Protein AF-A0A7C4T4N3-F1 (afdb_monomer_lite)

Secondary structure (DSSP, 8-state):
-EEEEEHHHHHHHSTT-EEEEEEEEEE--TT-TT--TT-EEEEEEEETTEEEEEEEEEETT-EEEEEEE--TT--EEEEEEEE----EETTEE--SS---EEEEEEEEEE--

Structure (mmCIF, N/CA/C/O backbone):
data_AF-A0A7C4T4N3-F1
#
_entry.id   AF-A0A7C4T4N3-F1
#
loop_
_atom_site.group_PDB
_atom_site.id
_atom_site.type_symbol
_atom_site.label_atom_id
_atom_site.label_alt_id
_atom_site.label_comp_id
_atom_site.label_asym_id
_atom_site.label_entity_id
_atom_site.label_seq_id
_atom_site.pdbx_PDB_ins_code
_atom_site.Cartn_x
_atom_site.Cartn_y
_atom_site.Cartn_z
_atom_site.occupancy
_atom_site.B_iso_or_equiv
_atom_site.auth_seq_id
_atom_site.auth_comp_id
_atom_site.auth_asym_id
_atom_site.auth_atom_id
_atom_site.pdbx_PDB_model_num
ATOM 1 N N . MET A 1 1 ? 8.071 -6.103 -0.977 1.00 86.88 1 MET A N 1
ATOM 2 C CA . MET A 1 1 ? 8.041 -5.743 0.465 1.00 86.88 1 MET A CA 1
ATOM 3 C C . MET A 1 1 ? 6.638 -5.291 0.852 1.00 86.88 1 MET A C 1
ATOM 5 O O . MET A 1 1 ? 5.881 -4.928 -0.039 1.00 86.88 1 MET A O 1
ATOM 9 N N . GLY A 1 2 ? 6.275 -5.293 2.137 1.00 92.62 2 GLY A N 1
ATOM 10 C CA . GLY A 1 2 ? 4.966 -4.794 2.567 1.00 92.62 2 GLY A CA 1
ATOM 11 C C . GLY A 1 2 ? 4.927 -4.328 4.021 1.00 92.62 2 GLY A C 1
ATOM 12 O O . GLY A 1 2 ? 5.738 -4.759 4.837 1.00 92.62 2 GLY A O 1
ATOM 13 N N . LEU A 1 3 ? 3.971 -3.450 4.315 1.00 95.94 3 LEU A N 1
ATOM 14 C CA . LEU A 1 3 ? 3.652 -2.907 5.632 1.00 95.94 3 LEU A CA 1
ATOM 15 C C . LEU A 1 3 ? 2.189 -3.228 5.940 1.00 95.94 3 LEU A C 1
ATOM 17 O O . LEU A 1 3 ? 1.319 -2.956 5.118 1.00 95.94 3 LEU A O 1
ATOM 21 N N . THR A 1 4 ? 1.914 -3.777 7.122 1.00 98.06 4 THR A N 1
ATOM 22 C CA . THR A 1 4 ? 0.542 -4.000 7.602 1.00 98.06 4 THR A CA 1
ATOM 23 C C . THR A 1 4 ? 0.296 -3.187 8.863 1.00 98.06 4 THR A C 1
ATOM 25 O O . THR A 1 4 ? 1.087 -3.242 9.801 1.00 98.06 4 THR A O 1
ATOM 28 N N . ILE A 1 5 ? -0.805 -2.442 8.870 1.00 97.75 5 ILE A N 1
ATOM 29 C CA . ILE A 1 5 ? -1.245 -1.583 9.966 1.00 97.75 5 ILE A CA 1
ATOM 30 C C . ILE A 1 5 ? -2.441 -2.251 10.643 1.00 97.75 5 ILE A C 1
ATOM 32 O O . ILE A 1 5 ? -3.428 -2.569 9.978 1.00 97.75 5 ILE A O 1
ATOM 36 N N . ASP A 1 6 ? -2.363 -2.441 11.962 1.00 97.69 6 ASP A N 1
ATOM 37 C CA . ASP A 1 6 ? -3.511 -2.838 12.783 1.00 97.69 6 ASP A CA 1
ATOM 38 C C . ASP A 1 6 ? -4.385 -1.604 13.060 1.00 97.69 6 ASP A C 1
ATOM 40 O O . ASP A 1 6 ? -4.045 -0.734 13.866 1.00 97.69 6 ASP A O 1
ATOM 44 N N . LEU A 1 7 ? -5.520 -1.519 12.370 1.00 96.94 7 LEU A N 1
ATOM 45 C CA . LEU A 1 7 ? -6.471 -0.414 12.473 1.00 96.94 7 LEU A CA 1
ATOM 46 C C . LEU A 1 7 ? -7.154 -0.368 13.843 1.00 96.94 7 LEU A C 1
ATOM 48 O O . LEU A 1 7 ? -7.520 0.714 14.298 1.00 96.94 7 LEU A O 1
ATOM 52 N N . ASN A 1 8 ? -7.291 -1.500 14.539 1.00 95.25 8 ASN A N 1
ATOM 53 C CA . ASN A 1 8 ? -7.824 -1.503 15.901 1.00 95.25 8 ASN A CA 1
ATOM 54 C C . ASN A 1 8 ? -6.823 -0.900 16.881 1.00 95.25 8 ASN A C 1
ATOM 56 O O . ASN A 1 8 ? -7.226 -0.143 17.760 1.00 95.25 8 ASN A O 1
ATOM 60 N N . ALA A 1 9 ? -5.527 -1.168 16.707 1.00 95.56 9 ALA A N 1
ATOM 61 C CA . ALA A 1 9 ? -4.501 -0.494 17.495 1.00 95.56 9 ALA A CA 1
ATOM 62 C C . AL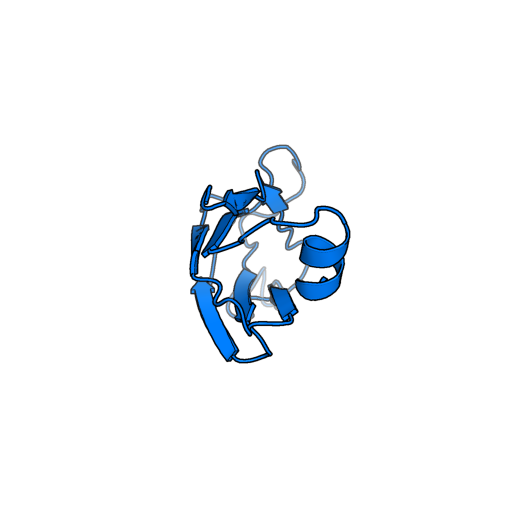A A 1 9 ? -4.563 1.030 17.292 1.00 95.56 9 ALA A C 1
ATOM 64 O O . ALA A 1 9 ? -4.547 1.768 18.274 1.00 95.56 9 ALA A O 1
ATOM 65 N N . VAL A 1 10 ? -4.735 1.503 16.050 1.00 93.06 10 VAL A N 1
ATOM 66 C CA . VAL A 1 10 ? -4.906 2.940 15.754 1.00 93.06 10 VAL A CA 1
ATOM 67 C C . VAL A 1 10 ? -6.161 3.513 16.425 1.00 93.06 10 VAL A C 1
ATOM 69 O O . VAL A 1 10 ? -6.073 4.534 17.103 1.00 93.06 10 VAL A O 1
ATOM 72 N N . ARG A 1 11 ? -7.318 2.849 16.299 1.00 92.81 11 ARG A N 1
ATOM 73 C CA . ARG A 1 11 ? -8.577 3.269 16.949 1.00 92.81 11 ARG A CA 1
ATOM 74 C C . ARG A 1 11 ? -8.449 3.338 18.474 1.00 92.81 11 ARG A C 1
ATOM 76 O O . ARG A 1 11 ? -8.986 4.248 19.093 1.00 92.81 11 ARG A O 1
ATOM 83 N N . ASN A 1 12 ? -7.709 2.410 19.077 1.00 93.19 12 ASN A N 1
ATOM 84 C CA . ASN A 1 12 ? -7.517 2.358 20.527 1.00 93.19 12 ASN A CA 1
ATOM 85 C C . ASN A 1 12 ? -6.593 3.462 21.062 1.00 93.19 12 ASN A C 1
ATOM 87 O O . ASN A 1 12 ? -6.676 3.789 22.244 1.00 93.19 12 ASN A O 1
ATOM 91 N N . LEU A 1 13 ? -5.730 4.047 20.223 1.00 91.69 13 LEU A N 1
ATOM 92 C CA . LEU A 1 13 ? -4.875 5.170 20.625 1.00 91.69 13 LEU A CA 1
ATOM 93 C C . LEU A 1 13 ? -5.665 6.472 20.809 1.00 91.69 13 LEU A C 1
ATOM 95 O O . LEU A 1 13 ? -5.255 7.321 21.598 1.00 91.69 13 LEU A O 1
ATOM 99 N N . VAL A 1 14 ? -6.787 6.635 20.100 1.00 86.75 14 VAL A N 1
ATOM 100 C CA . VAL A 1 14 ? -7.617 7.845 20.150 1.00 86.75 14 VAL A CA 1
ATOM 101 C C . VAL A 1 14 ? -9.092 7.444 20.287 1.00 86.75 14 VAL A C 1
ATOM 103 O O . VAL A 1 14 ? -9.770 7.219 19.284 1.00 86.75 14 VAL A O 1
ATOM 106 N N . PRO A 1 15 ? -9.622 7.344 21.519 1.00 83.06 15 PRO A N 1
ATOM 107 C CA . PRO A 1 15 ? -11.023 7.001 21.746 1.00 83.06 15 PRO A CA 1
ATOM 108 C C . PRO A 1 15 ? -11.979 7.948 21.006 1.00 83.06 15 PRO A C 1
ATOM 110 O O . PRO A 1 15 ? -11.828 9.166 21.062 1.00 83.06 15 PRO A O 1
ATOM 113 N N . GLY A 1 16 ? -12.970 7.384 20.312 1.00 83.25 16 GLY A N 1
ATOM 114 C CA . GLY A 1 16 ? -13.921 8.140 19.486 1.00 83.25 16 GLY A CA 1
ATOM 115 C C . GLY A 1 16 ? -13.451 8.421 18.053 1.00 83.25 16 GLY A C 1
ATOM 116 O O . GLY A 1 16 ? -14.239 8.916 17.250 1.00 83.25 16 GLY A O 1
ATOM 117 N N . LEU A 1 17 ? -12.210 8.066 17.696 1.00 87.75 17 LEU A N 1
ATOM 118 C CA . LEU A 1 17 ? -11.702 8.164 16.329 1.00 87.75 17 LEU A CA 1
ATOM 119 C C . LEU A 1 17 ? -12.461 7.216 15.389 1.00 87.75 17 LEU A C 1
ATOM 121 O O . LEU A 1 17 ? -12.421 5.994 15.555 1.00 87.75 17 LEU A O 1
ATOM 125 N N . ARG A 1 18 ? -13.096 7.769 14.351 1.00 92.38 18 ARG A N 1
ATOM 126 C CA . ARG A 1 18 ? -13.736 6.993 13.278 1.00 92.38 18 ARG A CA 1
ATOM 127 C C . ARG A 1 18 ? -12.970 7.164 11.971 1.00 92.38 18 ARG A C 1
ATOM 129 O O . ARG A 1 18 ? -13.110 8.171 11.284 1.00 92.38 18 ARG A O 1
ATOM 136 N N . ILE A 1 19 ? -12.159 6.161 11.641 1.00 95.38 19 ILE A N 1
ATOM 137 C CA . ILE A 1 19 ? -11.453 6.058 10.357 1.00 95.38 19 ILE A CA 1
ATOM 138 C C . ILE A 1 19 ? -12.453 5.593 9.294 1.00 95.38 19 ILE A C 1
ATOM 140 O O . ILE A 1 19 ? -13.079 4.553 9.485 1.00 95.38 19 ILE A O 1
ATOM 144 N N . HIS A 1 20 ? -12.577 6.323 8.183 1.00 96.56 20 HIS A N 1
ATOM 145 C CA . HIS A 1 20 ? -13.453 5.936 7.062 1.00 96.56 20 HIS A CA 1
ATOM 146 C C . HIS A 1 20 ? -12.713 5.737 5.737 1.00 96.56 20 HIS A C 1
ATOM 148 O O . HIS A 1 20 ? -13.271 5.194 4.781 1.00 96.56 20 HIS A O 1
ATOM 154 N N . SER A 1 21 ? -11.469 6.202 5.640 1.00 97.81 21 SER A N 1
ATOM 155 C CA . SER A 1 21 ? -10.661 6.033 4.437 1.00 97.81 21 SER A CA 1
ATOM 156 C C . SER A 1 21 ? -9.173 6.084 4.746 1.00 97.81 21 SER A C 1
ATOM 158 O O . SER A 1 21 ? -8.755 6.551 5.806 1.00 97.81 21 SER A O 1
ATOM 160 N N . PHE A 1 22 ? -8.381 5.596 3.802 1.00 98.38 22 PHE A N 1
ATOM 161 C CA . PHE A 1 22 ? -6.943 5.785 3.760 1.00 98.38 22 PHE A CA 1
ATOM 162 C C . PHE A 1 22 ? -6.547 6.356 2.400 1.00 98.38 22 PHE A C 1
ATOM 164 O O . PHE A 1 22 ? -7.044 5.894 1.366 1.00 98.38 22 PHE A O 1
ATOM 171 N N . THR A 1 23 ? -5.641 7.330 2.416 1.00 98.50 23 THR A N 1
ATOM 172 C CA . THR A 1 23 ? -5.068 7.950 1.221 1.00 98.50 23 THR A CA 1
ATOM 173 C C . THR A 1 23 ? -3.551 7.978 1.287 1.00 98.50 23 THR A C 1
ATOM 175 O O . THR A 1 23 ? -2.980 8.122 2.366 1.00 98.50 23 THR A O 1
ATOM 178 N N . ALA A 1 24 ? -2.904 7.858 0.134 1.00 97.94 24 ALA A N 1
ATOM 179 C CA . ALA A 1 24 ? -1.469 8.065 -0.035 1.00 97.94 24 ALA A CA 1
ATOM 180 C C . ALA A 1 24 ? -1.161 8.297 -1.519 1.00 97.94 24 ALA A C 1
ATOM 182 O O . ALA A 1 24 ? -1.985 7.990 -2.378 1.00 97.94 24 ALA A O 1
ATOM 183 N N . TYR A 1 25 ? 0.052 8.743 -1.825 1.00 97.06 25 TYR A N 1
ATOM 184 C CA . TYR A 1 25 ? 0.592 8.720 -3.181 1.00 97.06 25 TYR A CA 1
ATOM 185 C C . TYR A 1 25 ? 1.737 7.713 -3.258 1.00 97.06 25 TYR A C 1
ATOM 187 O O . TYR A 1 25 ? 2.710 7.815 -2.510 1.00 97.06 25 TYR A O 1
ATOM 195 N N . ALA A 1 26 ? 1.628 6.724 -4.140 1.00 95.62 26 ALA A N 1
ATOM 196 C CA . ALA A 1 26 ? 2.682 5.746 -4.372 1.00 95.62 26 ALA A CA 1
ATOM 197 C C . ALA A 1 26 ? 3.470 6.071 -5.641 1.00 95.62 26 ALA A C 1
ATOM 199 O O . ALA A 1 26 ? 2.903 6.454 -6.663 1.00 95.62 26 ALA A O 1
ATOM 200 N N . GLY A 1 27 ? 4.782 5.876 -5.584 1.00 92.56 27 GLY A N 1
ATOM 201 C CA . GLY A 1 27 ? 5.659 6.062 -6.731 1.00 92.56 27 GLY A CA 1
ATOM 202 C C . GLY A 1 27 ? 7.125 6.027 -6.345 1.00 92.56 27 GLY A C 1
ATOM 203 O O . GLY A 1 27 ? 7.487 5.891 -5.171 1.00 92.56 27 GLY A O 1
ATOM 204 N N . GLU A 1 28 ? 7.975 6.162 -7.349 1.00 85.38 28 GLU A N 1
ATOM 205 C CA . GLU A 1 28 ? 9.409 6.278 -7.137 1.00 85.38 28 GLU A CA 1
ATOM 206 C C . GLU A 1 28 ? 9.774 7.663 -6.589 1.00 85.38 28 GLU A C 1
ATOM 208 O O . GLU A 1 28 ? 9.343 8.682 -7.136 1.00 85.38 28 GLU A O 1
ATOM 213 N N . PRO A 1 29 ? 10.565 7.752 -5.503 1.00 77.88 29 PRO A N 1
ATOM 214 C CA . PRO A 1 29 ? 10.974 9.040 -4.967 1.00 77.88 29 PRO A CA 1
ATOM 215 C C . PRO A 1 29 ? 11.915 9.757 -5.953 1.00 77.88 29 PRO A C 1
ATOM 217 O O . PRO A 1 29 ? 13.009 9.251 -6.219 1.00 77.88 29 PRO A O 1
ATOM 220 N N . PRO A 1 30 ? 11.589 10.976 -6.426 1.00 66.19 30 PRO A N 1
ATOM 221 C CA . PRO A 1 30 ? 12.416 11.697 -7.402 1.00 66.19 30 PRO A CA 1
ATOM 222 C C . PRO A 1 30 ? 13.804 12.096 -6.862 1.00 66.19 30 PRO A C 1
ATOM 224 O O . PRO A 1 30 ? 14.691 12.481 -7.622 1.00 66.19 30 PRO A O 1
ATOM 227 N N . SER A 1 31 ? 14.013 12.021 -5.544 1.00 58.91 31 SER A N 1
ATOM 228 C CA . SER A 1 31 ? 15.274 12.355 -4.874 1.00 58.91 31 SER A CA 1
ATOM 229 C C . SER A 1 31 ? 16.323 11.236 -4.917 1.00 58.91 31 SER A C 1
ATOM 231 O O . SER A 1 31 ? 17.498 11.503 -4.652 1.00 58.91 31 SER A O 1
ATOM 233 N N . ILE A 1 32 ? 15.952 10.006 -5.286 1.00 61.06 32 ILE A N 1
ATOM 234 C CA . ILE A 1 32 ? 16.895 8.892 -5.417 1.00 61.06 32 ILE A CA 1
ATOM 235 C C . ILE A 1 32 ? 17.437 8.902 -6.852 1.00 61.06 32 ILE A C 1
ATOM 237 O O . ILE A 1 32 ? 16.894 8.271 -7.750 1.00 61.06 32 ILE A O 1
ATOM 241 N N . ARG A 1 33 ? 18.553 9.611 -7.088 1.00 59.38 33 ARG A N 1
ATOM 242 C CA . ARG A 1 33 ? 19.253 9.704 -8.399 1.00 59.38 33 ARG A CA 1
ATOM 243 C C . ARG A 1 33 ? 19.808 8.370 -8.941 1.00 59.38 33 ARG A C 1
ATOM 245 O O . ARG A 1 33 ? 20.642 8.373 -9.842 1.00 59.38 33 ARG A O 1
ATOM 252 N N . ILE A 1 34 ? 19.412 7.248 -8.355 1.00 65.88 34 ILE A N 1
ATOM 253 C CA . ILE A 1 34 ? 19.946 5.914 -8.626 1.00 65.88 34 ILE A CA 1
ATOM 254 C C . ILE A 1 34 ? 18.890 5.047 -9.318 1.00 65.88 34 ILE A C 1
ATOM 256 O O . ILE A 1 34 ? 19.240 3.985 -9.828 1.00 65.88 34 ILE A O 1
ATOM 260 N N . THR A 1 35 ? 17.622 5.479 -9.383 1.00 72.19 35 THR A N 1
ATOM 261 C CA . THR A 1 35 ? 16.589 4.606 -9.931 1.00 72.19 35 THR A CA 1
ATOM 262 C C . THR A 1 35 ? 16.731 4.471 -11.448 1.00 72.19 35 THR A C 1
ATOM 264 O O . THR A 1 35 ? 16.746 5.478 -12.166 1.00 72.19 35 THR A O 1
ATOM 267 N N . PRO A 1 36 ? 16.907 3.246 -11.966 1.00 80.56 36 PRO A N 1
ATOM 268 C CA . PRO A 1 36 ? 17.127 3.053 -13.387 1.00 80.56 36 PRO A CA 1
ATOM 269 C C . PRO A 1 36 ? 15.870 3.351 -14.201 1.00 80.56 36 PRO A C 1
ATOM 271 O O . PRO A 1 36 ? 14.760 3.049 -13.782 1.00 80.56 36 PRO A O 1
ATOM 274 N N . ALA A 1 37 ? 16.043 3.807 -15.444 1.00 82.06 37 ALA A N 1
ATOM 275 C CA . ALA A 1 37 ? 14.923 4.036 -16.362 1.00 82.06 37 ALA A CA 1
ATOM 276 C C . ALA A 1 37 ? 14.095 2.774 -16.666 1.00 82.06 37 ALA A C 1
ATOM 278 O O . ALA A 1 37 ? 13.009 2.883 -17.226 1.00 82.06 37 ALA A O 1
ATOM 279 N N . TYR A 1 38 ? 14.612 1.580 -16.354 1.00 85.44 38 TYR A N 1
ATOM 280 C CA . TYR A 1 38 ? 13.904 0.313 -16.510 1.00 85.44 38 TYR A CA 1
ATOM 281 C C . TYR A 1 38 ? 13.067 -0.090 -15.289 1.00 85.44 38 TYR A C 1
ATOM 283 O O . TYR A 1 38 ? 12.312 -1.046 -15.432 1.00 85.44 38 TYR A O 1
ATOM 291 N N . SER A 1 39 ? 13.175 0.621 -14.163 1.00 88.25 39 SER A N 1
ATOM 292 C CA . SER A 1 39 ? 12.474 0.309 -12.913 1.00 88.25 39 SER A CA 1
ATOM 293 C C . SER A 1 39 ? 10.968 0.160 -13.131 1.00 88.25 39 SER A C 1
ATOM 295 O O . SER A 1 39 ? 10.352 0.936 -13.878 1.00 88.25 39 SER A O 1
ATOM 297 N N . GLU A 1 40 ? 10.407 -0.900 -12.554 1.00 91.88 40 GLU A N 1
ATOM 298 C CA . GLU A 1 40 ? 8.999 -1.250 -12.689 1.00 91.88 40 GLU A CA 1
ATOM 299 C C . GLU A 1 40 ? 8.498 -2.068 -11.508 1.00 91.88 40 GLU A C 1
ATOM 301 O O . GLU A 1 40 ? 9.030 -3.123 -11.171 1.00 91.88 40 GLU A O 1
ATOM 306 N N . LEU A 1 41 ? 7.392 -1.619 -10.930 1.00 93.06 41 LEU A N 1
ATOM 307 C CA . LEU A 1 41 ? 6.818 -2.259 -9.759 1.00 93.06 41 LEU A CA 1
ATOM 308 C C . LEU A 1 41 ? 5.297 -2.300 -9.808 1.00 93.06 41 LEU A C 1
ATOM 310 O O . LEU A 1 41 ? 4.638 -1.472 -10.439 1.00 93.06 41 LEU A O 1
ATOM 314 N N . ASP A 1 42 ? 4.736 -3.245 -9.067 1.00 95.81 42 ASP A N 1
ATOM 315 C CA . ASP A 1 42 ? 3.311 -3.303 -8.787 1.00 95.81 42 ASP A CA 1
ATOM 316 C C . ASP A 1 42 ? 3.048 -2.812 -7.358 1.00 95.81 42 ASP A C 1
ATOM 318 O O . ASP A 1 42 ? 3.676 -3.269 -6.399 1.00 95.81 42 ASP A O 1
ATOM 322 N N . VAL A 1 43 ? 2.071 -1.919 -7.207 1.00 97.50 43 VAL A N 1
ATOM 323 C CA . VAL A 1 43 ? 1.569 -1.424 -5.922 1.00 97.50 43 VAL A CA 1
ATOM 324 C C . VAL A 1 43 ? 0.226 -2.073 -5.616 1.00 97.50 43 VAL A C 1
ATOM 326 O O . VAL A 1 43 ? -0.689 -2.071 -6.445 1.00 97.50 43 VAL A O 1
ATOM 329 N N . TRP A 1 44 ? 0.077 -2.566 -4.391 1.00 98.31 44 TRP A N 1
ATOM 330 C CA . TRP A 1 44 ? -1.114 -3.257 -3.914 1.00 98.31 44 TRP A CA 1
ATOM 331 C C . TRP A 1 44 ? -1.582 -2.676 -2.584 1.00 98.31 44 TRP A C 1
ATOM 333 O O . TRP A 1 44 ? -0.789 -2.481 -1.662 1.00 98.31 44 TRP A O 1
ATOM 343 N N . VAL A 1 45 ? -2.891 -2.465 -2.467 1.00 98.56 45 VAL A N 1
ATOM 344 C CA . VAL A 1 45 ? -3.550 -2.014 -1.240 1.00 98.56 45 VAL A CA 1
ATOM 345 C C . VAL A 1 45 ? -4.632 -3.014 -0.881 1.00 98.56 45 VAL A C 1
ATOM 347 O O . VAL A 1 45 ? -5.588 -3.218 -1.638 1.00 98.56 45 VAL A O 1
ATOM 350 N N . LEU A 1 46 ? -4.473 -3.656 0.271 1.00 98.69 46 LEU A N 1
ATOM 351 C CA . LEU A 1 46 ? -5.376 -4.686 0.757 1.00 98.69 46 LEU A CA 1
ATOM 352 C C . LEU A 1 46 ? -5.994 -4.262 2.083 1.00 98.69 46 LEU A C 1
ATOM 354 O O . LEU A 1 46 ? -5.343 -3.621 2.904 1.00 98.69 46 LEU A O 1
ATOM 358 N N . VAL A 1 47 ? -7.233 -4.683 2.307 1.00 98.69 47 VAL A N 1
ATOM 359 C CA . VAL A 1 47 ? -7.903 -4.576 3.602 1.00 98.69 47 VAL A CA 1
ATOM 360 C C . VAL A 1 47 ? -8.365 -5.963 4.017 1.00 98.69 47 VAL A C 1
ATOM 362 O O . VAL A 1 47 ? -9.052 -6.633 3.246 1.00 98.69 47 VAL A O 1
ATOM 365 N N . ASP A 1 48 ? -7.923 -6.420 5.187 1.00 98.38 48 ASP A N 1
ATOM 366 C CA . ASP A 1 48 ? -8.117 -7.789 5.688 1.00 98.38 48 ASP A CA 1
ATOM 367 C C . ASP A 1 48 ? -7.746 -8.863 4.648 1.00 98.38 48 ASP A C 1
ATOM 369 O O . ASP A 1 48 ? -8.450 -9.851 4.438 1.00 98.38 48 ASP A O 1
ATOM 373 N N . GLY A 1 49 ? -6.640 -8.632 3.931 1.00 97.69 49 GLY A N 1
ATOM 374 C CA . GLY A 1 49 ? -6.143 -9.522 2.876 1.00 97.69 49 GLY A CA 1
ATOM 375 C C . GLY A 1 49 ? -6.942 -9.489 1.568 1.00 97.69 49 GLY A C 1
ATOM 376 O O . GLY A 1 49 ? -6.617 -10.227 0.640 1.00 97.69 49 GLY A O 1
ATOM 377 N N . ARG A 1 50 ? -7.965 -8.635 1.445 1.00 98.31 50 ARG A N 1
ATOM 378 C CA . ARG A 1 50 ? -8.740 -8.456 0.208 1.00 98.31 50 ARG A CA 1
ATOM 379 C C . ARG A 1 50 ? -8.234 -7.257 -0.571 1.00 98.31 50 ARG A C 1
ATOM 381 O O . ARG A 1 50 ? -8.107 -6.168 -0.015 1.00 98.31 50 ARG A O 1
ATOM 388 N N . LEU A 1 51 ? -7.997 -7.441 -1.867 1.00 98.38 51 LEU A N 1
ATOM 389 C CA . LEU A 1 51 ? -7.557 -6.365 -2.747 1.00 98.38 51 LEU A CA 1
ATOM 390 C C . LEU A 1 51 ? -8.605 -5.244 -2.805 1.00 98.38 51 LEU A C 1
ATOM 392 O O . LEU A 1 51 ? -9.767 -5.493 -3.127 1.00 98.38 51 LEU A O 1
ATOM 396 N N . ARG A 1 52 ? -8.187 -4.013 -2.501 1.00 98.38 52 ARG A N 1
ATOM 397 C CA . ARG A 1 52 ? -9.020 -2.805 -2.600 1.00 98.38 52 ARG A CA 1
ATOM 398 C C . ARG A 1 52 ? -8.581 -1.891 -3.729 1.00 98.38 52 ARG A C 1
ATOM 400 O O . ARG A 1 52 ? -9.430 -1.290 -4.374 1.00 98.38 52 ARG A O 1
ATOM 407 N N . SER A 1 53 ? -7.276 -1.799 -3.962 1.00 98.06 53 SER A N 1
ATOM 408 C CA . SER A 1 53 ? -6.711 -1.000 -5.041 1.00 98.06 53 SER A CA 1
ATOM 409 C C . SER A 1 53 ? -5.381 -1.595 -5.493 1.00 98.06 53 SER A C 1
ATOM 411 O O . SER A 1 53 ? -4.643 -2.157 -4.680 1.00 98.06 53 SER A O 1
ATOM 413 N N . CYS A 1 54 ? -5.070 -1.490 -6.781 1.00 97.69 54 CYS A N 1
ATOM 414 C CA . CYS A 1 54 ? -3.752 -1.831 -7.299 1.00 97.69 54 CYS A CA 1
ATOM 415 C C . CYS A 1 54 ? -3.386 -0.981 -8.503 1.00 97.69 54 CYS A C 1
ATOM 417 O O . CYS A 1 54 ? -4.241 -0.623 -9.317 1.00 97.69 54 CYS A O 1
ATOM 419 N N . ARG A 1 55 ? -2.083 -0.792 -8.671 1.00 97.31 55 ARG A N 1
ATOM 420 C CA . ARG A 1 55 ? -1.484 -0.300 -9.900 1.00 97.31 55 ARG A CA 1
ATOM 421 C C . ARG A 1 55 ? -0.365 -1.243 -10.289 1.00 97.31 55 ARG A C 1
ATOM 423 O O . ARG A 1 55 ? 0.570 -1.423 -9.522 1.00 97.31 55 ARG A O 1
ATOM 430 N N . LYS A 1 56 ? -0.489 -1.842 -11.468 1.00 96.19 56 LYS A N 1
ATOM 431 C CA . LYS A 1 56 ? 0.545 -2.706 -12.030 1.00 96.19 56 LYS A CA 1
ATOM 432 C C . LYS A 1 56 ? 1.437 -1.947 -12.996 1.00 96.19 56 LYS A C 1
ATOM 434 O O . LYS A 1 56 ? 0.966 -0.972 -13.589 1.00 96.19 56 LYS A O 1
ATOM 439 N N . ALA A 1 57 ? 2.659 -2.437 -13.173 1.00 93.88 57 ALA A N 1
ATOM 440 C CA . ALA A 1 57 ? 3.659 -1.896 -14.084 1.00 93.88 57 ALA A CA 1
ATOM 441 C C . ALA A 1 57 ? 3.835 -0.373 -13.924 1.00 93.88 57 ALA A C 1
ATOM 443 O O . ALA A 1 57 ? 3.824 0.382 -14.899 1.00 93.88 57 ALA A O 1
ATOM 444 N N . LEU A 1 58 ? 3.916 0.095 -12.674 1.00 93.12 58 LEU A N 1
ATOM 445 C CA . LEU A 1 58 ? 4.197 1.491 -12.371 1.00 93.12 58 LEU A CA 1
ATOM 446 C C . LEU A 1 58 ? 5.662 1.774 -12.704 1.00 93.12 58 LEU A C 1
ATOM 448 O O . LEU A 1 58 ? 6.556 1.101 -12.195 1.00 93.12 58 LEU A O 1
ATOM 452 N N . ARG A 1 59 ? 5.883 2.753 -13.581 1.00 89.88 59 ARG A N 1
ATOM 453 C CA . ARG A 1 59 ? 7.208 3.150 -14.074 1.00 89.88 59 ARG A CA 1
ATOM 454 C C . ARG A 1 59 ? 7.781 4.309 -13.258 1.00 89.88 59 ARG A C 1
ATOM 456 O O . ARG A 1 59 ? 7.038 5.035 -12.602 1.00 89.88 59 ARG A O 1
ATOM 463 N N . ALA A 1 60 ? 9.087 4.517 -13.385 1.00 85.44 60 ALA A N 1
ATOM 464 C CA . ALA A 1 60 ? 9.848 5.520 -12.641 1.00 85.44 60 ALA A CA 1
ATOM 465 C C . ALA A 1 60 ? 9.330 6.965 -12.703 1.00 85.44 60 ALA A C 1
ATOM 467 O O . ALA A 1 60 ? 9.451 7.727 -11.748 1.00 85.44 60 ALA A O 1
ATOM 468 N N . ASP A 1 61 ? 8.752 7.357 -13.832 1.00 86.06 61 ASP A N 1
ATOM 469 C CA . ASP A 1 61 ? 8.205 8.690 -14.081 1.00 86.06 61 ASP A CA 1
ATOM 470 C C . ASP A 1 61 ? 6.707 8.802 -13.752 1.00 86.06 61 ASP A C 1
ATOM 472 O O . ASP A 1 61 ? 6.080 9.826 -14.027 1.00 86.06 61 ASP A O 1
ATOM 476 N N . GLN A 1 62 ? 6.121 7.751 -13.174 1.00 91.44 62 GLN A N 1
ATOM 477 C CA . GLN A 1 62 ? 4.696 7.647 -12.899 1.00 91.44 62 GLN A CA 1
ATOM 478 C C . GLN A 1 62 ? 4.391 7.660 -11.402 1.00 91.44 62 GLN A C 1
ATOM 480 O O . GLN A 1 62 ? 5.235 7.416 -10.540 1.00 91.44 62 GLN A O 1
ATOM 485 N N . GLY A 1 63 ? 3.119 7.912 -11.113 1.00 93.12 63 GLY A N 1
ATOM 486 C CA . GLY A 1 63 ? 2.557 7.876 -9.776 1.00 93.12 63 GLY A CA 1
ATOM 487 C C . GLY A 1 63 ? 1.240 7.137 -9.709 1.00 93.12 63 GLY A C 1
ATOM 488 O O . GLY A 1 63 ? 0.614 6.827 -10.728 1.00 93.12 63 GLY A O 1
ATOM 489 N N . PHE A 1 64 ? 0.812 6.889 -8.481 1.00 97.25 64 PHE A N 1
ATOM 490 C CA . PHE A 1 64 ? -0.456 6.260 -8.191 1.00 97.25 64 PHE A CA 1
ATOM 491 C C . PHE A 1 64 ? -1.107 6.861 -6.948 1.00 97.25 64 PHE A C 1
ATOM 493 O O . PHE A 1 64 ? -0.658 6.631 -5.825 1.00 97.25 64 PHE A O 1
ATOM 500 N N . ASP A 1 65 ? -2.206 7.583 -7.159 1.00 97.94 65 ASP A N 1
ATOM 501 C CA . ASP A 1 65 ? -3.075 8.036 -6.080 1.00 97.94 65 ASP A CA 1
ATOM 502 C C . ASP A 1 65 ? -3.837 6.851 -5.484 1.00 97.94 65 ASP A C 1
ATOM 504 O O . ASP A 1 65 ? -4.639 6.178 -6.139 1.00 97.94 65 ASP A O 1
ATOM 508 N N . ILE A 1 66 ? -3.583 6.595 -4.207 1.00 98.38 66 ILE A N 1
ATOM 509 C CA . ILE A 1 66 ? -4.274 5.587 -3.423 1.00 98.38 66 ILE A CA 1
ATOM 510 C C . ILE A 1 66 ? -5.406 6.273 -2.676 1.00 98.38 66 ILE A C 1
ATOM 512 O O . ILE A 1 66 ? -5.180 7.175 -1.874 1.00 98.38 66 ILE A O 1
ATOM 516 N N . GLN A 1 67 ? -6.617 5.765 -2.874 1.00 97.94 67 GLN A N 1
ATOM 517 C CA . GLN A 1 67 ? -7.772 6.075 -2.047 1.00 97.94 67 GLN A CA 1
ATOM 518 C C . GLN A 1 67 ? -8.565 4.792 -1.817 1.00 97.94 67 GLN A C 1
ATOM 520 O O . GLN A 1 67 ? -9.029 4.156 -2.764 1.00 97.94 67 GLN A O 1
ATOM 525 N N . VAL A 1 68 ? -8.712 4.394 -0.556 1.00 98.06 68 VAL A N 1
ATOM 526 C CA . VAL A 1 68 ? -9.497 3.213 -0.179 1.00 98.06 68 VAL A CA 1
ATOM 527 C C . VAL A 1 68 ? -10.439 3.544 0.966 1.00 98.06 68 VAL A C 1
ATOM 529 O O . VAL A 1 68 ? -10.068 4.232 1.914 1.00 98.06 68 VAL A O 1
ATOM 532 N N . ASN A 1 69 ? -11.665 3.034 0.884 1.00 98.12 69 ASN A N 1
ATOM 533 C CA . ASN A 1 69 ? -12.613 3.103 1.990 1.00 98.12 69 ASN A CA 1
ATOM 534 C C . ASN A 1 69 ? -12.229 2.078 3.062 1.00 98.12 69 ASN A C 1
ATOM 536 O O . ASN A 1 69 ? -11.830 0.959 2.733 1.00 98.12 69 ASN A O 1
ATOM 540 N N . ILE A 1 70 ? -12.393 2.464 4.324 1.00 98.12 70 ILE A N 1
ATOM 541 C CA . ILE A 1 70 ? -12.148 1.633 5.502 1.00 98.12 70 ILE A CA 1
ATOM 542 C C . ILE A 1 70 ? -13.455 1.557 6.288 1.00 98.12 70 ILE A C 1
ATOM 544 O O . ILE A 1 70 ? -13.994 2.581 6.702 1.00 98.12 70 ILE A O 1
ATOM 548 N N . ALA A 1 71 ? -13.980 0.351 6.472 1.00 96.62 71 ALA A N 1
ATOM 549 C CA . ALA A 1 71 ? -15.149 0.108 7.304 1.00 96.62 71 ALA A CA 1
ATOM 550 C C . ALA A 1 71 ? -14.762 0.004 8.789 1.00 96.62 71 ALA A C 1
ATOM 552 O O . ALA A 1 71 ? -13.610 -0.263 9.137 1.00 96.62 71 ALA A O 1
ATOM 553 N N . GLU A 1 72 ? -15.732 0.176 9.688 1.00 94.19 72 GLU A N 1
ATOM 554 C CA . GLU A 1 72 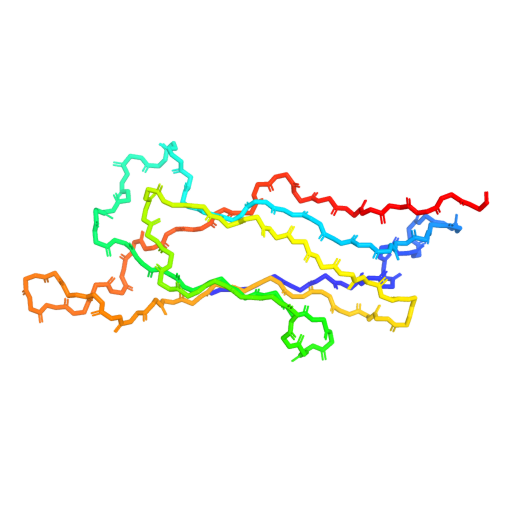? -15.496 0.128 11.140 1.00 94.19 72 GLU A CA 1
ATOM 555 C C . GLU A 1 72 ? -14.960 -1.232 11.606 1.00 94.19 72 GLU A C 1
ATOM 557 O O . GLU A 1 72 ? -14.122 -1.290 12.503 1.00 94.19 72 GLU A O 1
ATOM 562 N N . GLN A 1 73 ? -15.396 -2.317 10.963 1.00 96.06 73 GLN A N 1
ATOM 563 C CA . GLN A 1 73 ? -14.961 -3.679 11.261 1.00 96.06 73 GLN A CA 1
ATOM 564 C C . GLN A 1 73 ? -13.640 -4.085 10.593 1.00 96.06 73 GLN A C 1
ATOM 566 O O . GLN A 1 73 ? -13.084 -5.116 10.968 1.00 96.06 73 GLN A O 1
ATOM 571 N N . ASP A 1 74 ? -13.152 -3.317 9.613 1.00 98.06 74 ASP A N 1
ATOM 572 C CA . ASP A 1 74 ? -11.914 -3.653 8.906 1.00 98.06 74 ASP A CA 1
ATOM 573 C C . ASP A 1 74 ? -10.736 -3.561 9.885 1.00 98.06 74 ASP A C 1
ATOM 575 O O . ASP A 1 74 ? -10.603 -2.559 10.599 1.00 98.06 74 ASP A O 1
ATOM 579 N N . ARG A 1 75 ? -9.882 -4.590 9.945 1.00 97.81 75 ARG A N 1
ATOM 580 C CA . ARG A 1 75 ? -8.850 -4.706 10.991 1.00 97.81 75 ARG A CA 1
ATOM 581 C C . ARG A 1 75 ? -7.444 -4.407 10.498 1.00 97.81 75 ARG A C 1
ATOM 583 O O . ARG A 1 75 ? -6.672 -3.792 11.228 1.00 97.81 75 ARG A O 1
ATOM 590 N N . PHE A 1 76 ? -7.097 -4.838 9.298 1.00 98.56 76 PHE A N 1
ATOM 591 C CA . PHE A 1 76 ? -5.748 -4.717 8.768 1.00 98.56 76 PHE A CA 1
ATOM 592 C C . PHE A 1 76 ? -5.754 -3.975 7.444 1.00 98.56 76 PHE A C 1
ATOM 594 O O . PHE A 1 76 ? -6.448 -4.372 6.512 1.00 98.56 76 PHE A O 1
ATOM 601 N N . LEU A 1 77 ? -4.932 -2.934 7.345 1.00 98.69 77 LEU A N 1
ATOM 602 C CA . LEU A 1 77 ? -4.589 -2.289 6.082 1.00 98.69 77 LEU A CA 1
ATOM 603 C C . LEU A 1 77 ? -3.175 -2.718 5.694 1.00 98.69 77 LEU A C 1
ATOM 605 O O . LEU A 1 77 ? -2.237 -2.489 6.455 1.00 98.69 77 LEU A O 1
ATOM 609 N N . THR A 1 78 ? -3.011 -3.310 4.514 1.00 98.62 78 THR A N 1
ATOM 610 C CA . THR A 1 78 ? -1.705 -3.724 3.993 1.00 98.62 78 THR A CA 1
ATOM 611 C C . THR A 1 78 ? -1.355 -2.923 2.747 1.00 98.62 78 THR A C 1
ATOM 613 O O . THR A 1 78 ? -2.098 -2.932 1.766 1.00 98.62 78 THR A O 1
ATOM 616 N N . LEU A 1 79 ? -0.191 -2.276 2.778 1.00 98.31 79 LEU A N 1
ATOM 617 C CA . LEU A 1 79 ? 0.468 -1.670 1.624 1.00 98.31 79 LEU A CA 1
ATOM 618 C C . LEU A 1 79 ? 1.581 -2.613 1.176 1.00 98.31 79 LEU A C 1
ATOM 620 O O . LEU A 1 79 ? 2.428 -2.997 1.985 1.00 98.31 79 LEU A O 1
ATOM 624 N N . MET A 1 80 ? 1.589 -3.010 -0.089 1.00 97.38 80 MET A N 1
ATOM 625 C CA . MET A 1 80 ? 2.569 -3.957 -0.611 1.00 97.38 80 MET A CA 1
ATOM 626 C C . MET A 1 80 ? 3.096 -3.507 -1.966 1.00 97.38 80 MET A C 1
ATOM 628 O O . MET A 1 80 ? 2.368 -2.940 -2.775 1.00 97.38 80 MET A O 1
ATOM 632 N N . VAL A 1 81 ? 4.372 -3.799 -2.195 1.00 95.44 81 VAL A N 1
ATOM 633 C CA . VAL A 1 81 ? 5.071 -3.563 -3.454 1.00 95.44 81 VAL A CA 1
ATOM 634 C C . VAL A 1 81 ? 5.748 -4.853 -3.895 1.00 95.44 81 VAL A C 1
ATOM 636 O O . VAL A 1 81 ? 6.434 -5.500 -3.091 1.00 95.44 81 VAL A O 1
ATOM 639 N N . THR A 1 82 ? 5.562 -5.226 -5.155 1.00 94.44 82 THR A N 1
ATOM 640 C CA . THR A 1 82 ? 6.241 -6.359 -5.800 1.00 94.44 82 THR A CA 1
ATOM 641 C C . THR A 1 82 ? 6.964 -5.887 -7.055 1.00 94.44 82 THR A C 1
ATOM 643 O O . THR A 1 82 ? 6.599 -4.858 -7.614 1.00 94.44 82 THR A O 1
ATOM 646 N N . ASP A 1 83 ? 7.980 -6.634 -7.486 1.00 91.56 83 ASP A N 1
ATOM 647 C CA . ASP A 1 83 ? 8.577 -6.462 -8.817 1.00 91.56 83 ASP A CA 1
ATOM 648 C C . ASP A 1 83 ? 7.489 -6.603 -9.895 1.00 91.56 83 ASP A C 1
ATOM 650 O O . ASP A 1 83 ? 6.599 -7.452 -9.757 1.00 91.56 83 ASP A O 1
ATOM 654 N N . GLY A 1 84 ? 7.540 -5.759 -10.929 1.00 86.94 84 GLY A N 1
ATOM 655 C CA . GLY A 1 84 ? 6.617 -5.828 -12.064 1.00 86.94 84 GLY A CA 1
ATOM 656 C C . GLY A 1 84 ? 6.902 -7.030 -12.967 1.00 86.94 84 GLY A C 1
ATOM 657 O O . GLY A 1 84 ? 5.988 -7.592 -13.570 1.00 86.94 84 GLY A O 1
ATOM 658 N N . GLY A 1 85 ? 8.164 -7.477 -13.020 1.00 81.12 85 GLY A N 1
ATOM 659 C CA . GLY A 1 85 ? 8.576 -8.734 -13.651 1.00 81.12 85 GLY A CA 1
ATOM 660 C C . GLY A 1 85 ? 8.489 -8.782 -15.182 1.00 81.12 85 GLY A C 1
ATOM 661 O O . GLY A 1 85 ? 8.734 -9.838 -15.765 1.00 81.12 85 GLY A O 1
ATOM 662 N N . ILE A 1 86 ? 8.142 -7.678 -15.854 1.00 77.62 86 ILE A N 1
ATOM 663 C CA . ILE A 1 86 ? 7.956 -7.640 -17.318 1.00 77.62 86 ILE A CA 1
ATOM 664 C C . ILE A 1 86 ? 9.203 -7.101 -18.036 1.00 77.62 86 ILE A C 1
ATOM 666 O O . ILE A 1 86 ? 9.424 -7.380 -19.218 1.00 77.62 86 ILE A O 1
ATOM 670 N N . VAL A 1 87 ? 10.050 -6.343 -17.341 1.00 82.56 87 VAL A N 1
ATOM 671 C CA . VAL A 1 87 ? 11.108 -5.551 -17.974 1.00 82.56 87 VAL A CA 1
ATOM 672 C C . VAL A 1 87 ? 12.439 -6.292 -17.978 1.00 82.56 87 VAL A C 1
ATOM 674 O O . VAL A 1 87 ? 12.824 -6.947 -17.011 1.00 82.56 87 VAL A O 1
ATOM 677 N N . TYR A 1 88 ? 13.174 -6.154 -19.082 1.00 84.31 88 TYR A N 1
ATOM 678 C CA . TYR A 1 88 ? 14.517 -6.699 -19.253 1.00 84.31 88 TYR A CA 1
ATOM 679 C C . TYR A 1 88 ? 15.519 -5.577 -19.534 1.00 84.31 88 TYR A C 1
ATOM 681 O O . TYR A 1 88 ? 15.254 -4.668 -20.320 1.00 84.31 88 TYR A O 1
ATOM 689 N N . ASN A 1 89 ? 16.714 -5.685 -18.957 1.00 82.44 89 ASN A N 1
ATOM 690 C CA . ASN A 1 89 ? 17.858 -4.832 -19.257 1.00 82.44 89 ASN A CA 1
ATOM 691 C C . ASN A 1 89 ? 18.990 -5.695 -19.825 1.00 82.44 89 ASN A C 1
ATOM 693 O O . ASN A 1 89 ? 19.514 -6.568 -19.137 1.00 82.44 89 ASN A O 1
ATOM 697 N N . LYS A 1 90 ? 19.368 -5.471 -21.092 1.00 84.00 90 LYS A N 1
ATOM 698 C CA . LYS A 1 90 ? 20.419 -6.239 -21.794 1.00 84.00 90 LYS A CA 1
ATOM 699 C C . LYS A 1 90 ? 20.262 -7.761 -21.614 1.00 84.00 90 LYS A C 1
ATOM 701 O O . LYS A 1 90 ? 21.230 -8.447 -21.298 1.00 84.00 90 LYS A O 1
ATOM 706 N N . TYR A 1 91 ? 19.042 -8.265 -21.821 1.00 85.06 91 TYR A N 1
ATOM 707 C CA . TYR A 1 91 ? 18.660 -9.686 -21.725 1.00 85.06 91 TYR A CA 1
ATOM 708 C C . TYR A 1 91 ? 18.571 -10.277 -20.309 1.00 85.06 91 TYR A C 1
ATOM 710 O O . TYR A 1 91 ? 18.264 -11.459 -20.171 1.00 85.06 91 TYR A O 1
ATOM 718 N N . TRP A 1 92 ? 18.760 -9.471 -19.263 1.00 83.75 92 TRP A N 1
ATOM 719 C CA . TRP A 1 92 ? 18.556 -9.884 -17.873 1.00 83.75 92 TRP A CA 1
ATOM 720 C C . TRP A 1 92 ? 17.234 -9.339 -17.328 1.00 83.75 92 TRP A C 1
ATOM 722 O O . TRP A 1 92 ? 16.911 -8.188 -17.635 1.00 83.75 92 TRP A O 1
ATOM 732 N N . PRO A 1 93 ? 16.483 -10.114 -16.520 1.00 84.25 93 PRO A N 1
ATOM 733 C CA . PRO A 1 93 ? 15.325 -9.596 -15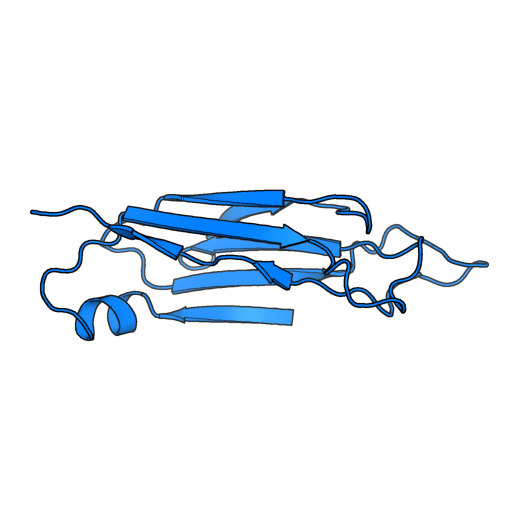.799 1.00 84.25 93 PRO A CA 1
ATOM 734 C C . PRO A 1 93 ? 15.717 -8.361 -14.986 1.00 84.25 93 PRO A C 1
ATOM 736 O O . PRO A 1 93 ? 16.701 -8.374 -14.245 1.00 84.25 93 PRO A O 1
ATOM 739 N N . ALA A 1 94 ? 14.969 -7.280 -15.154 1.00 85.81 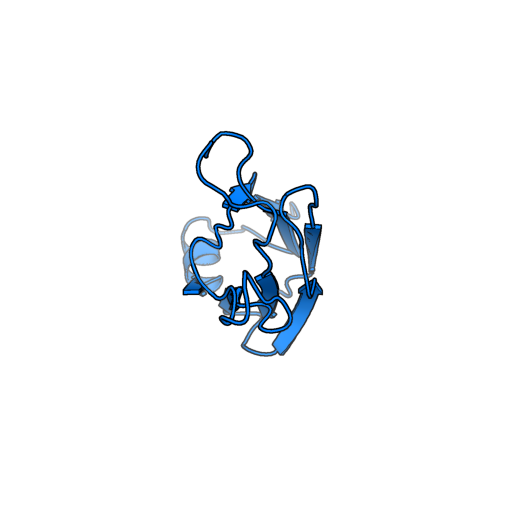94 ALA A N 1
ATOM 740 C CA . ALA A 1 94 ? 15.252 -5.994 -14.539 1.00 85.81 94 ALA A CA 1
ATOM 741 C C . ALA A 1 94 ? 14.622 -5.868 -13.140 1.00 85.81 94 ALA A C 1
ATOM 743 O O . ALA A 1 94 ? 14.088 -4.827 -12.801 1.00 85.81 94 ALA A O 1
ATOM 744 N N . ASN A 1 95 ? 14.712 -6.924 -12.333 1.00 82.62 95 ASN A N 1
ATOM 745 C CA . ASN A 1 95 ? 14.055 -7.064 -11.026 1.00 82.62 95 ASN A CA 1
ATOM 746 C C . ASN A 1 95 ? 14.874 -6.492 -9.850 1.00 82.62 95 ASN A C 1
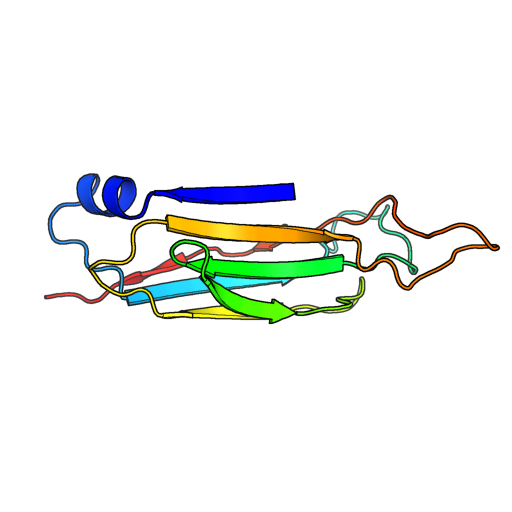ATOM 748 O O . ASN A 1 95 ? 14.881 -7.041 -8.743 1.00 82.62 95 ASN A O 1
ATOM 752 N N . HIS A 1 96 ? 15.680 -5.468 -10.116 1.00 81.88 96 HIS A N 1
ATOM 753 C CA . HIS A 1 96 ? 16.603 -4.883 -9.152 1.00 81.88 96 HIS A CA 1
ATOM 754 C C . HIS A 1 96 ? 16.498 -3.367 -9.182 1.00 81.88 96 HIS A C 1
ATOM 756 O O . HIS A 1 96 ? 16.274 -2.770 -10.229 1.00 81.88 96 HIS A O 1
ATOM 762 N N . MET A 1 97 ? 16.782 -2.752 -8.032 1.00 81.44 97 MET A N 1
ATOM 763 C CA . MET A 1 97 ? 16.779 -1.297 -7.837 1.00 81.44 97 MET A CA 1
ATOM 764 C C . MET A 1 97 ? 15.399 -0.634 -7.927 1.00 81.44 97 MET A C 1
ATOM 766 O O . MET A 1 97 ? 15.339 0.594 -7.899 1.00 81.44 97 MET A O 1
ATOM 770 N N . ASP A 1 98 ? 14.312 -1.410 -7.945 1.00 85.50 98 ASP A N 1
ATOM 771 C CA . ASP A 1 98 ? 12.968 -0.853 -7.819 1.00 85.50 98 ASP A CA 1
ATOM 772 C C . ASP A 1 98 ? 12.795 -0.250 -6.422 1.00 85.50 98 ASP A C 1
ATOM 774 O O . ASP A 1 98 ? 13.011 -0.900 -5.390 1.00 85.50 98 ASP A O 1
ATOM 778 N N . THR A 1 99 ? 12.413 1.023 -6.383 1.00 87.31 99 THR A N 1
ATOM 779 C CA . THR A 1 99 ? 12.130 1.740 -5.138 1.00 87.31 99 THR A CA 1
ATOM 780 C C . THR A 1 99 ? 10.694 2.231 -5.156 1.00 87.31 99 THR A C 1
ATOM 782 O O . THR A 1 99 ? 10.167 2.598 -6.191 1.00 87.31 99 THR A O 1
ATOM 785 N N . CYS A 1 100 ? 10.024 2.243 -4.009 1.00 90.75 100 CYS A N 1
ATOM 786 C CA . CYS A 1 100 ? 8.678 2.799 -3.913 1.00 90.75 100 CYS A CA 1
ATOM 787 C C . CYS A 1 100 ? 8.526 3.510 -2.578 1.00 90.75 100 CYS A C 1
ATOM 789 O O . CYS A 1 100 ? 8.773 2.925 -1.521 1.00 90.75 100 CYS A O 1
ATOM 791 N N . GLY A 1 101 ? 8.103 4.767 -2.635 1.00 91.88 101 GLY A N 1
ATOM 792 C CA . GLY A 1 101 ? 7.615 5.515 -1.489 1.00 91.88 101 GLY A CA 1
ATOM 793 C C . GLY A 1 101 ? 6.091 5.486 -1.431 1.00 91.88 101 GLY A C 1
ATOM 794 O O . GLY A 1 101 ? 5.429 5.392 -2.461 1.00 91.88 101 GLY A O 1
ATOM 795 N N . PHE A 1 102 ? 5.551 5.599 -0.219 1.00 94.56 102 PHE A N 1
ATOM 796 C CA . PHE A 1 102 ? 4.160 5.976 0.026 1.00 94.56 102 PHE A CA 1
ATOM 797 C C . PHE A 1 102 ? 4.184 7.364 0.663 1.00 94.56 102 PHE A C 1
ATOM 799 O O . PHE A 1 102 ? 4.430 7.498 1.862 1.00 94.56 102 PHE A O 1
ATOM 806 N N . ALA A 1 103 ? 4.038 8.396 -0.162 1.00 94.31 103 ALA A N 1
ATOM 807 C CA . ALA A 1 103 ? 4.045 9.784 0.264 1.00 94.31 103 ALA A CA 1
ATOM 808 C C . ALA A 1 103 ? 2.691 10.171 0.870 1.00 94.31 103 ALA A C 1
ATOM 810 O O . ALA A 1 103 ? 1.644 9.679 0.446 1.00 94.31 103 ALA A O 1
ATOM 811 N N . GLU A 1 104 ? 2.753 11.051 1.871 1.00 95.69 104 GLU A N 1
ATOM 812 C CA . GLU A 1 104 ? 1.592 11.656 2.536 1.00 95.69 104 GLU A CA 1
ATOM 813 C C . GLU A 1 104 ? 0.510 10.646 2.986 1.00 95.69 104 GLU A C 1
ATOM 815 O O . GLU A 1 104 ? -0.675 10.848 2.715 1.00 95.69 104 GLU A O 1
ATOM 820 N N . PRO A 1 105 ? 0.876 9.540 3.673 1.00 96.50 105 PRO A N 1
ATOM 821 C CA . PRO A 1 105 ? -0.114 8.573 4.125 1.00 96.50 105 PRO A CA 1
ATOM 822 C C . PRO A 1 105 ? -1.013 9.196 5.198 1.00 96.50 105 PRO A C 1
ATOM 824 O O . PRO A 1 105 ? -0.531 9.656 6.236 1.00 96.50 105 PRO A O 1
ATOM 827 N N . ALA A 1 106 ? -2.325 9.172 4.972 1.00 96.69 106 ALA A N 1
ATOM 828 C CA . ALA A 1 106 ? -3.307 9.769 5.868 1.00 96.69 106 ALA A CA 1
ATOM 829 C C . ALA A 1 106 ? -4.547 8.886 6.036 1.00 96.69 106 ALA A C 1
ATOM 831 O O . ALA A 1 106 ? -5.020 8.243 5.098 1.00 96.69 106 ALA A O 1
ATOM 832 N N . PHE A 1 107 ? -5.100 8.889 7.249 1.00 96.25 107 PHE A N 1
ATOM 833 C CA . PHE A 1 107 ? -6.437 8.368 7.512 1.00 96.25 107 PHE A CA 1
ATOM 834 C C . PHE A 1 107 ? -7.456 9.499 7.398 1.00 96.25 107 PHE A C 1
ATOM 836 O O . PHE A 1 107 ? -7.330 10.520 8.072 1.00 96.25 107 PHE A O 1
ATOM 843 N N . GLY A 1 108 ? -8.487 9.296 6.581 1.00 95.38 108 GLY A N 1
ATOM 844 C CA . GLY A 1 108 ? -9.667 10.149 6.589 1.00 95.38 108 GLY A CA 1
ATOM 845 C C . GLY A 1 108 ? -10.522 9.839 7.812 1.00 95.38 108 GLY A C 1
ATOM 846 O O . GLY A 1 108 ? -10.804 8.669 8.105 1.00 95.38 108 GLY A O 1
ATOM 847 N N . LEU A 1 109 ? -10.926 10.891 8.522 1.00 92.94 109 LEU A N 1
ATOM 848 C CA . LEU A 1 109 ? -11.661 10.814 9.780 1.00 92.94 109 LEU A CA 1
ATOM 849 C C . LEU A 1 109 ? -13.056 11.416 9.626 1.00 92.94 109 LEU A C 1
ATOM 851 O O . LEU A 1 109 ? -13.219 12.45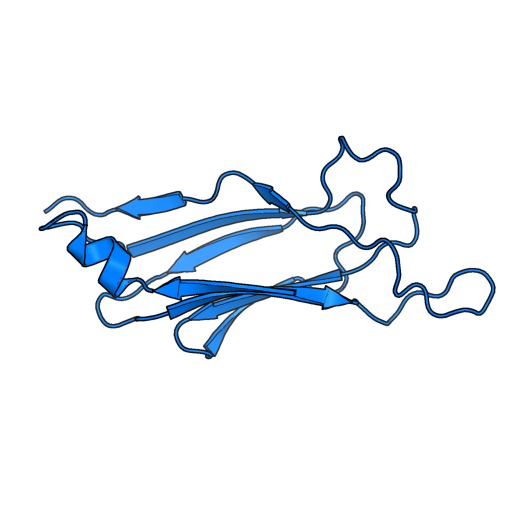7 8.993 1.00 92.94 109 LEU A O 1
ATOM 855 N N . VAL A 1 110 ? -14.049 10.782 10.245 1.00 86.94 110 VAL A N 1
ATOM 856 C CA . VAL A 1 110 ? -15.388 11.362 10.403 1.00 86.94 110 VAL A CA 1
ATOM 857 C C . VAL A 1 110 ? -15.529 11.823 11.842 1.00 86.94 110 VAL A C 1
ATOM 859 O O . VAL A 1 110 ? -15.315 11.040 12.769 1.00 86.94 110 VAL A O 1
ATOM 862 N N . TRP A 1 111 ? -15.888 13.090 12.026 1.00 66.19 111 TRP A N 1
ATOM 863 C CA . TRP A 1 111 ? -16.253 13.598 13.342 1.00 66.19 111 TRP A CA 1
ATOM 864 C C . TRP A 1 111 ? -17.679 13.149 13.696 1.00 66.19 111 TRP A C 1
ATOM 866 O O . TRP A 1 111 ? -18.517 13.078 12.792 1.00 66.19 111 TRP A O 1
ATOM 876 N N . PRO A 1 112 ? -17.945 12.795 14.964 1.00 61.31 112 PRO A N 1
ATOM 877 C CA . PRO A 1 112 ? -19.293 12.498 15.444 1.00 61.31 112 PRO A CA 1
ATOM 878 C C . PRO A 1 112 ? -20.280 13.646 15.219 1.00 61.31 112 PRO A C 1
ATOM 880 O O . PRO A 1 112 ? -19.852 14.820 15.311 1.00 61.31 112 PRO A O 1
#

pLDDT: mean 90.51, std 9.41, range [58.91, 98.69]

Radius of gyration: 16.07 Å; chains: 1; bounding box: 40×24×44 Å

Foldseek 3Di:
DKDKDFVVVVCVVDPQWDFFKKKWKKAADPPPPPADQQAFKKKFKDWPNHTFDIDAGGTRVDMDIDMGTDDPPTTMIMIDMAGNQPTDDPNHGPRPRHDMDTHPIDTDTDHD

Sequence (112 aa):
MGLTIDLNAVRNLVPGLRIHSFTAYAGEPPSIRITPAYSELDVWVLVDGRLRSCRKALRADQGFDIQVNIAEQDRFLTLMVTDGGIVYNKYWPANHMDTCGFAEPAFGLVWP